Protein AF-A0A929RWD1-F1 (afdb_monomer_lite)

Radius of gyration: 16.47 Å; chains: 1; bounding box: 48×40×37 Å

Structure (mmCIF, N/CA/C/O backbone):
data_AF-A0A929RWD1-F1
#
_entry.id   AF-A0A929RWD1-F1
#
loop_
_atom_site.group_PDB
_atom_site.id
_atom_site.type_symbol
_atom_site.label_atom_id
_atom_site.label_alt_id
_atom_site.label_comp_id
_atom_site.label_asym_id
_atom_site.label_entity_id
_atom_site.label_seq_id
_atom_site.pdbx_PDB_ins_code
_atom_site.Cartn_x
_atom_site.Cartn_y
_atom_site.Cartn_z
_atom_site.occupancy
_atom_site.B_iso_or_equiv
_atom_site.auth_seq_id
_atom_site.auth_comp_id
_atom_site.auth_asym_id
_atom_site.auth_atom_id
_atom_site.pdbx_PDB_model_num
ATOM 1 N N . MET A 1 1 ? 11.495 -7.395 -20.527 1.00 74.25 1 MET A N 1
ATOM 2 C CA . MET A 1 1 ? 12.184 -6.683 -19.422 1.00 74.25 1 MET A CA 1
ATOM 3 C C . MET A 1 1 ? 12.014 -5.163 -19.461 1.00 74.25 1 MET A C 1
ATOM 5 O O . MET A 1 1 ? 11.499 -4.634 -18.486 1.00 74.25 1 MET A O 1
ATOM 9 N N . LYS A 1 2 ? 12.329 -4.455 -20.563 1.00 82.62 2 LYS A N 1
ATOM 10 C CA . LYS A 1 2 ? 12.187 -2.978 -20.641 1.00 82.62 2 LYS A CA 1
ATOM 11 C C . LYS A 1 2 ? 10.780 -2.449 -20.297 1.00 82.62 2 LYS A C 1
ATOM 13 O O . LYS A 1 2 ? 10.660 -1.474 -19.567 1.00 82.62 2 LYS A O 1
ATOM 18 N N . ALA A 1 3 ? 9.719 -3.120 -20.757 1.00 87.56 3 ALA A N 1
ATOM 19 C CA . ALA A 1 3 ? 8.336 -2.735 -20.446 1.00 87.56 3 ALA A CA 1
ATOM 20 C C . ALA A 1 3 ? 7.985 -2.874 -18.949 1.00 87.56 3 ALA A C 1
ATOM 22 O O . ALA A 1 3 ? 7.354 -1.987 -18.382 1.00 87.56 3 ALA A O 1
ATOM 23 N N . LEU A 1 4 ? 8.442 -3.951 -18.297 1.00 88.56 4 LEU A N 1
ATOM 24 C CA . LEU A 1 4 ? 8.255 -4.162 -16.857 1.00 88.56 4 LEU A CA 1
ATOM 25 C C . LEU A 1 4 ? 9.001 -3.101 -16.043 1.00 88.56 4 LEU A C 1
ATOM 27 O O . LEU A 1 4 ? 8.430 -2.514 -15.133 1.00 88.56 4 LEU A O 1
ATOM 31 N N . GLN A 1 5 ? 10.256 -2.823 -16.403 1.00 91.00 5 GLN A N 1
ATOM 32 C CA . GLN A 1 5 ? 11.055 -1.784 -15.755 1.00 91.00 5 GLN A CA 1
ATOM 33 C C . GLN A 1 5 ? 10.390 -0.411 -15.885 1.00 91.00 5 GLN A C 1
ATOM 35 O O . GLN A 1 5 ? 10.276 0.303 -14.895 1.00 91.00 5 GLN A O 1
ATOM 40 N N . LYS A 1 6 ? 9.896 -0.065 -17.083 1.00 93.56 6 LYS A N 1
ATOM 41 C CA . LYS A 1 6 ? 9.144 1.175 -17.299 1.00 93.56 6 LYS A CA 1
ATOM 42 C C . LYS A 1 6 ? 7.909 1.242 -16.398 1.00 93.56 6 LYS A C 1
ATOM 44 O O . LYS A 1 6 ? 7.718 2.252 -15.736 1.00 93.56 6 LYS A O 1
ATOM 49 N N . ARG A 1 7 ? 7.117 0.167 -16.328 1.00 94.50 7 ARG A N 1
ATOM 50 C CA . ARG A 1 7 ? 5.926 0.112 -15.469 1.00 94.50 7 ARG A CA 1
ATOM 51 C C . ARG A 1 7 ? 6.272 0.330 -13.995 1.00 94.50 7 ARG A C 1
ATOM 53 O O . ARG A 1 7 ? 5.641 1.151 -13.351 1.00 94.50 7 ARG A O 1
ATOM 60 N N . ILE A 1 8 ? 7.315 -0.329 -13.491 1.00 95.19 8 ILE A N 1
ATOM 61 C CA . ILE A 1 8 ? 7.766 -0.157 -12.100 1.00 9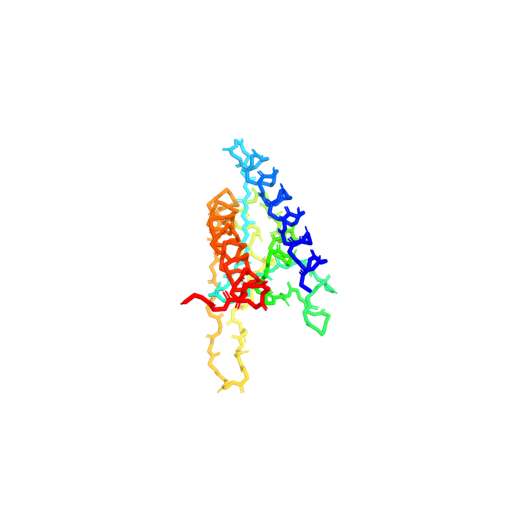5.19 8 ILE A CA 1
ATOM 62 C C . ILE A 1 8 ? 8.263 1.272 -11.847 1.00 95.19 8 ILE A C 1
ATOM 64 O O . ILE A 1 8 ? 8.017 1.817 -10.777 1.00 95.19 8 ILE A O 1
ATOM 68 N N . SER A 1 9 ? 8.940 1.899 -12.812 1.00 96.00 9 SER A N 1
ATOM 69 C CA . SER A 1 9 ? 9.336 3.309 -12.712 1.00 96.00 9 SER A CA 1
ATOM 70 C C . SER A 1 9 ? 8.136 4.260 -12.685 1.00 96.00 9 SER A C 1
ATOM 72 O O . SER A 1 9 ? 8.163 5.257 -11.964 1.00 96.00 9 SER A O 1
ATOM 74 N N . ASP A 1 10 ? 7.097 3.964 -13.467 1.00 97.44 10 ASP A N 1
ATOM 75 C CA . ASP A 1 10 ? 5.856 4.739 -13.487 1.00 97.44 10 ASP A CA 1
ATOM 76 C C . ASP A 1 10 ? 5.110 4.582 -12.141 1.00 97.44 10 ASP A C 1
ATOM 78 O O . ASP A 1 10 ? 4.736 5.584 -11.528 1.00 97.44 10 ASP A O 1
ATOM 82 N N . ASP A 1 11 ? 5.014 3.356 -11.609 1.00 97.31 11 ASP A N 1
ATOM 83 C CA . ASP A 1 11 ? 4.448 3.074 -10.280 1.00 97.31 11 ASP A CA 1
ATOM 84 C C . ASP A 1 11 ? 5.257 3.751 -9.156 1.00 97.31 11 ASP A C 1
ATOM 86 O O . ASP A 1 11 ? 4.685 4.354 -8.251 1.00 97.31 11 ASP A O 1
ATOM 90 N N . LEU A 1 12 ? 6.594 3.725 -9.225 1.00 98.25 12 LEU A N 1
ATOM 91 C CA . LEU A 1 12 ? 7.465 4.409 -8.262 1.00 98.25 12 LEU A CA 1
ATOM 92 C C . LEU A 1 12 ? 7.168 5.910 -8.206 1.00 98.25 12 LEU A C 1
ATOM 94 O O . LEU A 1 12 ? 7.080 6.480 -7.121 1.00 98.25 12 LEU A O 1
ATOM 98 N N . ARG A 1 13 ? 6.994 6.546 -9.368 1.00 98.38 13 ARG A N 1
ATOM 99 C CA . ARG A 1 13 ? 6.648 7.969 -9.444 1.00 98.38 13 ARG A CA 1
ATOM 100 C C . ARG A 1 13 ? 5.291 8.242 -8.810 1.00 98.38 13 ARG A C 1
ATOM 102 O O . ARG A 1 13 ? 5.133 9.232 -8.103 1.00 98.38 13 ARG A O 1
ATOM 109 N N . HIS A 1 14 ? 4.325 7.357 -9.030 1.00 98.25 14 HIS A N 1
ATOM 110 C CA . HIS A 1 14 ? 3.014 7.480 -8.409 1.00 98.25 14 HIS A CA 1
ATOM 111 C C . HIS A 1 14 ? 3.103 7.353 -6.880 1.00 98.25 14 HIS A C 1
ATOM 113 O O . HIS A 1 14 ? 2.582 8.211 -6.169 1.00 98.25 14 HIS A O 1
ATOM 119 N N . LEU A 1 15 ? 3.855 6.377 -6.362 1.00 98.50 15 LEU A N 1
ATOM 120 C CA . LEU A 1 15 ? 4.107 6.245 -4.923 1.00 98.50 15 LEU A CA 1
ATOM 121 C C . LEU A 1 15 ? 4.784 7.488 -4.329 1.00 98.50 15 LEU A C 1
ATOM 123 O O . LEU A 1 15 ? 4.436 7.893 -3.225 1.00 98.50 15 LEU A O 1
ATOM 127 N N . GLN A 1 16 ? 5.716 8.117 -5.049 1.00 98.62 16 GLN A N 1
ATOM 128 C CA . GLN A 1 16 ? 6.350 9.369 -4.615 1.00 98.62 16 GLN A CA 1
ATOM 129 C C . GLN A 1 16 ? 5.349 10.530 -4.554 1.00 98.62 16 GLN A C 1
ATOM 131 O O . GLN A 1 16 ? 5.366 11.304 -3.599 1.00 98.62 16 GLN A O 1
ATOM 136 N N . ASN A 1 17 ? 4.439 10.629 -5.526 1.00 98.31 17 ASN A N 1
ATOM 137 C CA . ASN A 1 17 ? 3.376 11.635 -5.502 1.00 98.31 17 ASN A CA 1
ATOM 138 C C . ASN A 1 17 ? 2.423 11.419 -4.317 1.00 98.31 17 ASN A C 1
ATOM 140 O O . ASN A 1 17 ? 2.032 12.380 -3.655 1.00 98.31 17 ASN A O 1
ATOM 144 N N . LEU A 1 18 ? 2.069 10.165 -4.020 1.00 98.25 18 LEU A N 1
ATOM 145 C CA . LEU A 1 18 ? 1.250 9.813 -2.857 1.00 98.25 18 LEU A CA 1
ATOM 146 C C . LEU A 1 18 ? 1.985 10.115 -1.545 1.00 98.25 18 LEU A C 1
ATOM 148 O O . LEU A 1 18 ? 1.406 10.717 -0.644 1.00 98.25 18 LEU A O 1
ATOM 152 N N . GLN A 1 19 ? 3.273 9.780 -1.454 1.00 98.38 19 GLN A N 1
ATOM 153 C CA . GLN A 1 19 ? 4.117 10.144 -0.318 1.00 98.38 19 GLN A CA 1
ATOM 154 C C . GLN A 1 19 ? 4.084 11.659 -0.070 1.00 98.38 19 GLN A C 1
ATOM 156 O O . GLN A 1 19 ? 3.811 12.079 1.051 1.00 98.38 19 GLN A O 1
ATOM 161 N N . GLU A 1 20 ? 4.306 12.481 -1.100 1.00 98.25 20 GLU A N 1
ATOM 162 C CA . GLU A 1 20 ? 4.290 13.941 -0.948 1.00 98.25 20 GLU A CA 1
ATOM 163 C C . GLU A 1 20 ? 2.893 14.463 -0.579 1.00 98.25 20 GLU A C 1
ATOM 165 O O . GLU A 1 20 ? 2.760 15.309 0.303 1.00 98.25 20 GLU A O 1
ATOM 170 N N . THR A 1 21 ? 1.838 13.897 -1.173 1.00 97.81 21 THR A N 1
ATOM 171 C CA . THR A 1 21 ? 0.439 14.246 -0.865 1.00 97.81 21 THR A CA 1
ATOM 172 C C . THR A 1 21 ? 0.121 14.061 0.621 1.00 97.81 21 THR A C 1
ATOM 174 O O . THR A 1 21 ? -0.544 14.902 1.226 1.00 97.81 21 THR A O 1
ATOM 177 N N . TYR A 1 22 ? 0.612 12.976 1.225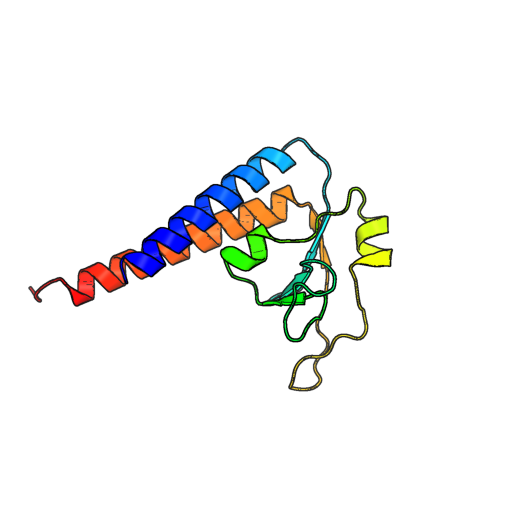 1.00 97.88 22 TYR A N 1
ATOM 178 C CA . TYR A 1 22 ? 0.369 12.656 2.633 1.00 97.88 22 TYR A CA 1
ATOM 179 C C . TYR A 1 22 ? 1.425 13.201 3.595 1.00 97.88 22 TYR A C 1
ATOM 181 O O . TYR A 1 22 ? 1.287 13.031 4.802 1.00 97.88 22 TYR A O 1
ATOM 189 N N . ARG A 1 23 ? 2.441 13.922 3.108 1.00 96.88 23 ARG A N 1
ATOM 190 C CA . ARG A 1 23 ? 3.481 14.525 3.956 1.00 96.88 23 ARG A CA 1
ATOM 191 C C . ARG A 1 23 ? 2.917 15.473 5.010 1.00 96.88 23 ARG A C 1
ATOM 193 O O . ARG A 1 23 ? 3.379 15.470 6.145 1.00 96.88 23 ARG A O 1
ATOM 200 N N . ASN A 1 24 ? 1.912 16.257 4.625 1.00 94.62 24 ASN A N 1
ATOM 201 C CA . ASN A 1 24 ? 1.251 17.243 5.484 1.00 94.62 24 ASN A CA 1
ATOM 202 C C . ASN A 1 24 ? -0.258 16.975 5.630 1.00 94.62 24 ASN A C 1
ATOM 204 O O . ASN A 1 24 ? -1.004 17.856 6.052 1.00 94.62 24 ASN A O 1
ATOM 208 N N . LYS A 1 25 ? -0.723 15.778 5.253 1.00 95.00 25 LYS A N 1
ATOM 209 C CA . LYS A 1 25 ? -2.137 15.387 5.299 1.00 95.00 25 LYS A CA 1
ATOM 210 C C . LYS A 1 25 ? -2.291 14.127 6.143 1.00 95.00 25 LYS A C 1
ATOM 212 O O . LYS A 1 25 ? -1.562 13.157 5.955 1.00 95.00 25 LYS A O 1
ATOM 217 N N . ALA A 1 26 ? -3.266 14.127 7.049 1.00 95.19 26 ALA A N 1
ATOM 218 C CA . ALA A 1 26 ? -3.623 12.924 7.788 1.00 95.19 26 ALA A CA 1
ATOM 219 C C . ALA A 1 26 ? -4.166 11.850 6.832 1.00 95.19 26 ALA A C 1
ATOM 221 O O . ALA A 1 26 ? -4.920 12.136 5.901 1.00 95.19 26 ALA A O 1
ATOM 222 N N . GLY A 1 27 ? -3.759 10.609 7.061 1.00 98.06 27 GLY A N 1
ATOM 223 C CA . GLY A 1 27 ? -4.190 9.473 6.269 1.00 98.06 27 GLY A CA 1
ATOM 224 C C . GLY A 1 27 ? -3.744 8.185 6.930 1.00 98.06 27 GLY A C 1
ATOM 225 O O . GLY A 1 27 ? -2.650 8.121 7.496 1.00 98.06 27 GLY A O 1
ATOM 226 N N . TRP A 1 28 ? -4.587 7.168 6.850 1.00 98.50 28 TRP A N 1
ATOM 227 C CA . TRP A 1 28 ? -4.366 5.880 7.490 1.00 98.50 28 TRP A CA 1
ATOM 228 C C . TRP A 1 28 ? -4.636 4.767 6.495 1.00 98.50 28 TRP A C 1
ATOM 230 O O . TRP A 1 28 ? -5.603 4.834 5.746 1.00 98.50 28 TRP A O 1
ATOM 240 N N . ILE A 1 29 ? -3.760 3.769 6.469 1.00 98.25 29 ILE A N 1
ATOM 241 C CA . ILE A 1 29 ? -3.819 2.621 5.565 1.00 98.25 29 ILE A CA 1
ATOM 242 C C . ILE A 1 29 ? -3.847 1.358 6.412 1.00 98.25 29 ILE A C 1
ATOM 244 O O . ILE A 1 29 ? -3.053 1.215 7.346 1.00 98.25 29 ILE A O 1
ATOM 248 N N . VAL A 1 30 ? -4.726 0.427 6.053 1.00 97.06 30 VAL A N 1
ATOM 249 C CA . VAL A 1 30 ? -4.753 -0.910 6.642 1.00 97.06 30 VAL A CA 1
ATOM 250 C C . VAL A 1 30 ? -3.881 -1.844 5.813 1.00 97.06 30 VAL A C 1
ATOM 252 O O . VAL A 1 30 ? -4.080 -2.023 4.610 1.00 97.06 30 VAL A O 1
ATOM 255 N N . GLU A 1 31 ? -2.891 -2.445 6.462 1.00 96.25 31 GLU A N 1
ATOM 256 C CA . GLU A 1 31 ? -1.967 -3.384 5.838 1.00 96.25 31 GLU A CA 1
ATOM 257 C C . GLU A 1 31 ? -1.638 -4.556 6.766 1.00 96.25 31 GLU A C 1
ATOM 259 O O . GLU A 1 31 ? -1.671 -4.430 7.985 1.00 96.25 31 GLU A O 1
ATOM 264 N N . SER A 1 32 ? -1.245 -5.690 6.195 1.00 93.38 32 SER A N 1
ATOM 265 C CA . SER A 1 32 ? -0.550 -6.763 6.917 1.00 93.38 32 SER A CA 1
ATOM 266 C C . SER A 1 32 ? 0.926 -6.788 6.518 1.00 93.38 32 SER A C 1
ATOM 268 O O . SER A 1 32 ? 1.426 -5.836 5.915 1.00 93.38 32 SER A O 1
ATOM 270 N N . ALA A 1 33 ? 1.664 -7.859 6.817 1.00 91.81 33 ALA A N 1
ATOM 271 C CA . ALA A 1 33 ? 3.029 -8.016 6.310 1.00 91.81 33 ALA A CA 1
ATOM 272 C C . ALA A 1 33 ? 3.073 -7.946 4.767 1.00 91.81 33 ALA A C 1
ATOM 274 O O . ALA A 1 33 ? 3.813 -7.134 4.201 1.00 91.81 33 ALA A O 1
ATOM 275 N N . ASN A 1 34 ? 2.201 -8.717 4.106 1.00 91.69 34 ASN A N 1
ATOM 276 C CA . ASN A 1 34 ? 2.241 -8.961 2.660 1.00 91.69 34 ASN A CA 1
ATOM 277 C C . ASN A 1 34 ? 1.039 -8.409 1.885 1.00 91.69 34 ASN A C 1
ATOM 279 O O . ASN A 1 34 ? 1.067 -8.429 0.657 1.00 91.69 34 ASN A O 1
ATOM 283 N N . HIS A 1 35 ? 0.012 -7.896 2.566 1.00 93.00 35 HIS A N 1
ATOM 284 C CA . HIS A 1 35 ? -1.213 -7.408 1.929 1.00 93.00 35 HIS A CA 1
ATOM 285 C C . HIS A 1 35 ? -1.500 -5.955 2.289 1.00 93.00 35 HIS A C 1
ATOM 287 O O . HIS A 1 35 ? -1.066 -5.467 3.334 1.00 93.00 35 HIS A O 1
ATOM 293 N N . VAL A 1 36 ? -2.237 -5.276 1.423 1.00 95.75 36 VAL A N 1
ATOM 294 C CA . VAL A 1 36 ? -2.736 -3.918 1.635 1.00 95.75 36 VAL A CA 1
ATOM 295 C C . VAL A 1 36 ? -4.212 -3.873 1.263 1.00 95.75 36 VAL A C 1
ATOM 297 O O . VAL A 1 36 ? -4.625 -4.533 0.306 1.00 95.75 36 VAL A O 1
ATOM 300 N N . ASN A 1 37 ? -5.002 -3.144 2.047 1.00 95.06 37 ASN A N 1
ATOM 301 C CA . ASN A 1 37 ? -6.395 -2.894 1.715 1.00 95.06 37 ASN A CA 1
ATOM 302 C C . ASN A 1 37 ? -6.462 -1.900 0.543 1.00 95.06 37 ASN A C 1
ATOM 304 O O . ASN A 1 37 ? -5.834 -0.843 0.593 1.00 95.06 37 ASN A O 1
ATOM 308 N N . VAL A 1 38 ? -7.190 -2.251 -0.511 1.00 93.94 38 VAL A N 1
ATOM 309 C CA . VAL A 1 38 ? -7.335 -1.484 -1.762 1.00 93.94 38 VAL A CA 1
ATOM 310 C C . VAL A 1 38 ? -8.794 -1.090 -2.037 1.00 93.94 38 VAL A C 1
ATOM 312 O O . VAL A 1 38 ? -9.133 -0.642 -3.133 1.00 93.94 38 VAL A O 1
ATOM 315 N N . GLY A 1 39 ? -9.665 -1.248 -1.038 1.00 89.06 39 GLY A N 1
ATOM 316 C CA . GLY A 1 39 ? -11.103 -1.039 -1.160 1.00 89.06 39 GLY A CA 1
ATOM 317 C C . GLY A 1 39 ? -11.830 -2.252 -1.740 1.00 89.06 39 GLY A C 1
ATOM 318 O O . GLY A 1 39 ? -11.236 -3.101 -2.407 1.00 89.06 39 GLY A O 1
ATOM 319 N N . ASP A 1 40 ? -13.126 -2.333 -1.447 1.00 83.00 40 ASP A N 1
ATOM 320 C CA . ASP A 1 40 ? -13.977 -3.458 -1.833 1.00 83.00 40 ASP A CA 1
ATOM 321 C C . ASP A 1 40 ? -14.010 -3.667 -3.358 1.00 83.00 40 ASP A C 1
ATOM 323 O O . ASP A 1 40 ? -14.027 -2.708 -4.132 1.00 83.00 40 ASP A O 1
ATOM 327 N N . GLY A 1 41 ? -13.959 -4.927 -3.795 1.00 79.94 41 GLY A N 1
ATOM 328 C CA . GLY A 1 41 ? -13.921 -5.311 -5.209 1.00 79.94 41 GLY A CA 1
ATOM 329 C C . GLY A 1 41 ? -12.586 -5.097 -5.942 1.00 79.94 41 GLY A C 1
ATOM 330 O O . GLY A 1 41 ? -12.427 -5.615 -7.048 1.00 79.94 41 GLY A O 1
ATOM 331 N N . ASN A 1 42 ? -11.611 -4.396 -5.353 1.00 83.62 42 ASN A N 1
ATOM 332 C CA . ASN A 1 42 ? -10.324 -4.093 -6.004 1.00 83.62 42 ASN A CA 1
ATOM 333 C C . ASN A 1 42 ? -9.198 -5.080 -5.650 1.00 83.62 42 ASN A C 1
ATOM 335 O O . ASN A 1 42 ? -8.106 -5.026 -6.226 1.00 83.62 42 ASN A O 1
ATOM 339 N N . GLY A 1 43 ? -9.432 -5.952 -4.674 1.00 83.50 43 GLY A N 1
ATOM 340 C CA . GLY A 1 43 ? -8.496 -6.966 -4.209 1.00 83.50 43 GLY A CA 1
ATOM 341 C C . GLY A 1 43 ? -8.597 -8.294 -4.958 1.00 83.50 43 GLY A C 1
ATOM 342 O O . GLY A 1 43 ? -9.331 -8.466 -5.934 1.00 83.50 43 GLY A O 1
ATOM 343 N N . LEU A 1 44 ? -7.827 -9.276 -4.490 1.00 79.50 44 LEU A N 1
ATOM 344 C CA . LEU A 1 44 ? -7.820 -10.618 -5.065 1.00 79.50 44 LEU A CA 1
ATOM 345 C C . LEU A 1 44 ? -9.190 -11.273 -4.875 1.00 79.50 44 LEU A C 1
ATOM 347 O O . LEU A 1 44 ? -9.739 -11.240 -3.778 1.00 79.50 44 LEU A O 1
ATOM 351 N N . ASN A 1 45 ? -9.730 -11.871 -5.939 1.00 79.75 45 ASN A N 1
ATOM 352 C CA . ASN A 1 45 ? -11.050 -12.516 -5.954 1.00 79.75 45 ASN A CA 1
ATOM 353 C C . ASN A 1 45 ? -12.202 -11.606 -5.482 1.00 79.75 45 ASN A C 1
ATOM 355 O O . ASN A 1 45 ? -13.147 -12.084 -4.862 1.00 79.75 45 ASN A O 1
ATOM 359 N N . GLY A 1 46 ? -12.120 -10.299 -5.760 1.00 74.19 46 GLY A N 1
ATOM 360 C CA . GLY A 1 46 ? -13.155 -9.331 -5.380 1.00 74.19 46 GLY A CA 1
ATOM 361 C C . GLY A 1 46 ? -13.144 -8.950 -3.899 1.00 74.19 46 GLY A C 1
ATOM 362 O O . GLY A 1 46 ? -14.074 -8.302 -3.439 1.00 74.19 46 GLY A O 1
ATOM 363 N N . THR A 1 47 ? -12.110 -9.337 -3.148 1.00 82.75 47 THR A N 1
ATOM 364 C CA . THR A 1 47 ? -11.937 -8.913 -1.750 1.00 82.75 47 THR A CA 1
ATOM 365 C C . THR A 1 47 ? -11.478 -7.457 -1.660 1.00 82.75 47 THR A C 1
ATOM 367 O O . THR A 1 47 ? -11.105 -6.846 -2.658 1.00 82.75 47 THR A O 1
ATOM 370 N N . ALA A 1 48 ? -11.414 -6.911 -0.446 1.00 87.81 48 ALA A N 1
ATOM 371 C CA . ALA A 1 48 ? -10.818 -5.599 -0.206 1.00 87.81 48 ALA A CA 1
ATOM 372 C C . ALA A 1 48 ? -9.275 -5.611 -0.149 1.00 87.81 48 ALA A C 1
ATOM 374 O O . ALA A 1 48 ? -8.668 -4.573 0.103 1.00 87.81 48 ALA A O 1
ATOM 375 N N . PHE A 1 49 ? -8.612 -6.759 -0.357 1.00 89.69 49 PHE A N 1
ATOM 376 C CA . PHE A 1 49 ? -7.176 -6.914 -0.108 1.00 89.69 49 PHE A CA 1
ATOM 377 C C . PHE A 1 49 ? -6.399 -7.417 -1.316 1.00 89.69 49 PHE A C 1
ATOM 379 O O . PHE A 1 49 ? -6.775 -8.374 -1.992 1.00 89.69 49 PHE A O 1
ATOM 386 N N . ALA A 1 50 ? -5.238 -6.811 -1.537 1.00 92.06 50 ALA A N 1
ATOM 387 C CA . ALA A 1 50 ? -4.301 -7.229 -2.565 1.00 92.06 50 ALA A CA 1
ATOM 388 C C . ALA A 1 50 ? -2.930 -7.548 -1.965 1.00 92.06 50 ALA A C 1
ATOM 390 O O . ALA A 1 50 ? -2.515 -6.961 -0.964 1.00 92.06 50 ALA A O 1
ATOM 391 N N . VAL A 1 51 ? -2.196 -8.459 -2.609 1.00 92.06 51 VAL A N 1
ATOM 392 C CA . VAL A 1 51 ? -0.772 -8.673 -2.311 1.00 92.06 51 VAL A CA 1
ATOM 393 C C . VAL A 1 51 ? -0.007 -7.401 -2.656 1.00 92.06 51 VAL A C 1
ATOM 395 O O . VAL A 1 51 ? -0.241 -6.788 -3.701 1.00 92.06 51 VAL A O 1
ATOM 398 N N . LYS A 1 52 ? 0.917 -6.996 -1.786 1.00 94.81 52 LYS A N 1
ATOM 399 C CA . LYS A 1 52 ? 1.733 -5.803 -2.000 1.00 94.81 52 LYS A CA 1
ATOM 400 C C . LYS A 1 52 ? 2.627 -5.953 -3.220 1.00 94.81 52 LYS A C 1
ATOM 402 O O . LYS A 1 52 ? 3.418 -6.883 -3.349 1.00 94.81 52 LYS A O 1
ATOM 407 N N . SER A 1 53 ? 2.524 -4.962 -4.080 1.00 94.94 53 SER A N 1
ATOM 408 C CA . SER A 1 53 ? 3.349 -4.718 -5.250 1.00 94.94 53 SER A CA 1
ATOM 409 C C . SER A 1 53 ? 3.394 -3.203 -5.459 1.00 94.94 53 SER A C 1
ATOM 411 O O . SER A 1 53 ? 2.520 -2.514 -4.927 1.00 94.94 53 SER A O 1
ATOM 413 N N . PRO A 1 54 ? 4.344 -2.660 -6.239 1.00 95.38 54 PRO A N 1
ATOM 414 C CA . PRO A 1 54 ? 4.357 -1.228 -6.536 1.00 95.38 54 PRO A CA 1
ATOM 415 C C . PRO A 1 54 ? 2.987 -0.719 -7.009 1.00 95.38 54 PRO A C 1
ATOM 417 O O . PRO A 1 54 ? 2.463 0.237 -6.451 1.00 95.38 54 PRO A O 1
ATOM 420 N N . MET A 1 55 ? 2.353 -1.451 -7.930 1.00 94.38 55 MET A N 1
ATOM 421 C CA . MET A 1 55 ? 1.021 -1.152 -8.454 1.00 94.38 55 MET A CA 1
ATOM 422 C C . MET A 1 55 ? -0.078 -1.174 -7.382 1.00 94.38 55 MET A C 1
ATOM 424 O O . MET A 1 55 ? -0.854 -0.232 -7.281 1.00 94.38 55 MET A O 1
ATOM 428 N N . THR A 1 56 ? -0.190 -2.246 -6.595 1.00 94.94 56 THR A N 1
ATOM 429 C CA . THR A 1 56 ? -1.283 -2.369 -5.608 1.00 94.94 56 THR A CA 1
ATOM 430 C C . THR A 1 56 ? -1.106 -1.408 -4.440 1.00 94.94 56 THR A C 1
ATOM 432 O O . THR A 1 56 ? -2.093 -0.904 -3.918 1.00 94.94 56 THR A O 1
ATOM 435 N N . CYS A 1 57 ? 0.136 -1.082 -4.076 1.00 97.06 57 CYS A N 1
ATOM 436 C CA . CYS A 1 57 ? 0.424 -0.064 -3.073 1.00 97.06 57 CYS A CA 1
ATOM 437 C C . CYS A 1 57 ? -0.005 1.340 -3.528 1.00 97.06 57 CYS A C 1
ATOM 439 O O . CYS A 1 57 ? -0.397 2.129 -2.675 1.00 97.06 57 CYS A O 1
ATOM 441 N N . CYS A 1 58 ? 0.008 1.654 -4.832 1.00 96.44 58 CYS A N 1
ATOM 442 C CA . CYS A 1 58 ? -0.553 2.913 -5.348 1.00 96.44 58 CYS A CA 1
ATOM 443 C C . CYS A 1 58 ? -2.069 3.027 -5.141 1.00 96.44 58 CYS A C 1
ATOM 445 O O . CYS A 1 58 ? -2.595 4.132 -5.087 1.00 96.44 58 CYS A O 1
ATOM 447 N N . ASN A 1 59 ? -2.762 1.892 -5.034 1.00 94.81 59 ASN A N 1
ATOM 448 C CA . ASN A 1 59 ? -4.217 1.820 -4.902 1.00 94.81 59 ASN A CA 1
ATOM 449 C C . ASN A 1 59 ? -4.656 1.567 -3.454 1.00 94.81 59 ASN A C 1
ATOM 451 O O . ASN A 1 59 ? -5.786 1.144 -3.224 1.00 94.81 59 ASN A O 1
ATOM 455 N N . ALA A 1 60 ? -3.762 1.760 -2.481 1.00 96.88 60 ALA A N 1
ATOM 456 C CA . ALA A 1 60 ? -4.095 1.567 -1.080 1.00 96.88 60 ALA A CA 1
ATOM 457 C C . ALA A 1 60 ? -5.263 2.481 -0.679 1.00 96.88 60 ALA A C 1
ATOM 459 O O . ALA A 1 60 ? -5.236 3.686 -0.937 1.00 96.88 60 ALA A O 1
ATOM 460 N N . MET A 1 61 ? -6.274 1.911 -0.027 1.00 96.81 61 MET A N 1
ATOM 461 C CA . MET A 1 61 ? -7.374 2.680 0.537 1.00 96.81 61 MET A CA 1
ATOM 462 C C . MET A 1 61 ? -6.837 3.538 1.683 1.00 96.81 61 MET A C 1
ATOM 464 O O . MET A 1 61 ? -6.153 3.032 2.578 1.00 96.81 61 MET A O 1
ATOM 468 N N . VAL A 1 62 ? -7.136 4.838 1.644 1.00 97.56 62 VAL A N 1
ATOM 469 C CA . VAL A 1 62 ? -6.686 5.793 2.658 1.00 97.56 62 VAL A CA 1
ATOM 470 C C . VAL A 1 62 ? -7.886 6.386 3.378 1.00 97.56 62 VAL A C 1
ATOM 472 O O . VAL A 1 62 ? -8.690 7.090 2.773 1.00 97.56 62 VAL A O 1
ATOM 475 N N . TRP A 1 63 ? -7.969 6.143 4.681 1.00 97.81 63 TRP A N 1
ATOM 476 C CA . TRP A 1 63 ? -8.989 6.720 5.552 1.00 97.81 63 TRP A CA 1
ATOM 477 C C . TRP A 1 63 ? -8.509 8.020 6.189 1.00 97.81 63 TRP A C 1
ATOM 479 O O . TRP A 1 63 ? -7.315 8.200 6.449 1.00 97.81 63 TRP A O 1
ATOM 489 N N . GLU A 1 64 ? -9.449 8.917 6.481 1.00 96.50 64 GLU A N 1
ATOM 490 C CA . GLU A 1 64 ? -9.158 10.227 7.077 1.00 96.50 64 GLU A CA 1
ATOM 491 C C . GLU A 1 64 ? -8.779 10.122 8.561 1.00 96.50 64 GLU A C 1
ATOM 493 O O . GLU A 1 64 ? -8.031 10.955 9.076 1.00 96.50 64 GLU A O 1
ATOM 498 N N . SER A 1 65 ? -9.235 9.067 9.247 1.00 97.12 65 SER A N 1
ATOM 499 C CA . SER A 1 65 ? -8.927 8.817 10.657 1.00 97.12 65 SER A CA 1
ATOM 500 C C . SER A 1 65 ? -8.557 7.359 10.937 1.00 97.12 65 SER A C 1
ATOM 502 O O . SER A 1 65 ? -9.046 6.438 10.284 1.00 97.12 65 SER A O 1
ATOM 504 N N . GLU A 1 66 ? -7.717 7.151 11.954 1.00 97.06 66 GLU A N 1
ATOM 505 C CA . GLU A 1 66 ? -7.292 5.819 12.403 1.00 97.06 66 GLU A CA 1
ATOM 506 C C . GLU A 1 66 ? -8.489 4.976 12.853 1.00 97.06 66 GLU A C 1
ATOM 508 O O . GLU A 1 66 ? -8.614 3.817 12.477 1.00 97.06 66 GLU A O 1
ATOM 513 N N . LYS A 1 67 ? -9.434 5.594 13.570 1.00 97.06 67 LYS A N 1
ATOM 514 C CA . LYS A 1 67 ? -10.667 4.948 14.035 1.00 97.06 67 LYS A CA 1
ATOM 515 C C . LYS A 1 67 ? -11.540 4.446 12.883 1.00 97.06 67 LYS A C 1
ATOM 517 O O . LYS A 1 67 ? -12.198 3.415 12.998 1.00 97.06 67 LYS A O 1
ATOM 522 N N . GLU A 1 68 ? -11.596 5.192 11.784 1.00 96.50 68 GLU A N 1
ATOM 523 C CA . GLU A 1 68 ? -12.355 4.772 10.609 1.00 96.50 68 GLU A CA 1
ATOM 524 C C . GLU A 1 68 ? -11.663 3.622 9.876 1.00 96.50 68 GLU A C 1
ATOM 526 O O . GLU A 1 68 ? -12.328 2.649 9.519 1.00 96.50 68 GLU A O 1
ATOM 531 N N . ALA A 1 69 ? -10.335 3.697 9.740 1.00 96.50 69 ALA A N 1
ATOM 532 C CA . ALA A 1 69 ? -9.527 2.605 9.210 1.00 96.50 69 ALA A CA 1
ATOM 533 C C . ALA A 1 69 ? -9.716 1.322 10.029 1.00 96.50 69 ALA A C 1
ATOM 535 O O . ALA A 1 69 ? -9.899 0.253 9.455 1.00 96.50 69 ALA A O 1
ATOM 536 N N . GLU A 1 70 ? -9.736 1.430 11.359 1.00 95.50 70 GLU A N 1
ATOM 537 C CA . GLU A 1 70 ? -10.003 0.305 12.256 1.00 95.50 70 GLU A CA 1
ATOM 538 C C . GLU A 1 70 ? -11.390 -0.292 12.015 1.00 95.50 70 GLU A C 1
ATOM 540 O O . GLU A 1 70 ? -11.527 -1.489 11.786 1.00 95.50 70 GLU A O 1
ATOM 545 N N . LYS A 1 71 ? -12.426 0.553 12.012 1.00 93.81 71 LYS A N 1
ATOM 546 C CA . LYS A 1 71 ? -13.818 0.106 11.910 1.00 93.81 71 LYS A CA 1
ATOM 547 C C . LYS A 1 71 ? -14.162 -0.512 10.552 1.00 93.81 71 LYS A C 1
ATOM 549 O O . LYS A 1 71 ? -15.004 -1.403 10.502 1.00 93.81 71 LYS A O 1
ATOM 554 N N . GLN A 1 72 ? -13.613 0.024 9.463 1.00 90.94 72 GLN A N 1
ATOM 555 C CA . GLN A 1 72 ? -14.042 -0.319 8.100 1.00 90.94 72 GLN A CA 1
ATOM 556 C C . GLN A 1 72 ? -12.995 -1.099 7.305 1.00 90.94 72 GLN A C 1
ATOM 558 O O . GLN A 1 72 ? -13.344 -1.807 6.366 1.00 90.94 72 GLN A O 1
ATOM 563 N N . GLY A 1 73 ? -11.715 -0.932 7.630 1.00 90.19 73 GLY A N 1
ATOM 564 C CA . GLY A 1 73 ? -10.618 -1.496 6.853 1.00 90.19 73 GLY A CA 1
ATOM 565 C C . GLY A 1 73 ? -10.023 -2.769 7.446 1.00 90.19 73 GLY A C 1
ATOM 566 O O . GLY A 1 73 ? -9.422 -3.537 6.694 1.00 90.19 73 GLY A O 1
ATOM 567 N N . VAL A 1 74 ? -10.156 -2.992 8.759 1.00 90.94 74 VAL A N 1
ATOM 568 C CA . VAL A 1 74 ? -9.565 -4.141 9.461 1.00 90.94 74 VAL A CA 1
ATOM 569 C C . VAL A 1 74 ? -10.564 -5.296 9.553 1.00 90.94 74 VAL A C 1
ATOM 571 O O . VAL A 1 74 ? -11.648 -5.167 10.109 1.00 90.94 74 VAL A O 1
ATOM 574 N N . ASP A 1 75 ? -10.151 -6.456 9.055 1.00 86.75 75 ASP A N 1
ATOM 575 C CA . ASP A 1 75 ? -10.814 -7.755 9.214 1.00 86.75 75 ASP A CA 1
ATOM 576 C C . ASP A 1 75 ? -9.999 -8.714 10.114 1.00 86.75 75 ASP A C 1
ATOM 578 O O . ASP A 1 75 ? -9.057 -9.386 9.691 1.00 86.75 75 ASP A O 1
ATOM 582 N N . TYR A 1 76 ? -10.373 -8.796 11.389 1.00 84.75 76 TYR A N 1
ATOM 583 C CA . TYR A 1 76 ? -9.666 -9.608 12.388 1.00 84.75 76 TYR A CA 1
ATOM 584 C C . TYR A 1 76 ? -9.776 -11.128 12.179 1.00 84.75 76 TYR A C 1
ATOM 586 O O . TYR A 1 76 ? -9.135 -11.878 12.915 1.00 84.75 76 TYR A O 1
ATOM 594 N N . TYR A 1 77 ? -10.562 -11.593 11.205 1.00 85.12 77 TYR A N 1
ATOM 595 C CA . TYR A 1 77 ? -10.788 -13.016 10.943 1.00 85.12 77 TYR A CA 1
ATOM 596 C C . TYR A 1 77 ? -10.047 -13.527 9.705 1.00 85.12 77 TYR A C 1
ATOM 598 O O . TYR A 1 77 ? -10.212 -14.689 9.327 1.00 85.12 77 TYR A O 1
ATOM 606 N N . LEU A 1 78 ? -9.211 -12.693 9.076 1.00 81.31 78 LEU A N 1
ATOM 607 C CA . LEU A 1 78 ? -8.410 -13.122 7.937 1.00 81.31 78 LEU A CA 1
ATOM 608 C C . LEU A 1 78 ? -7.381 -14.177 8.340 1.00 81.31 78 LEU A C 1
ATOM 610 O O . LEU A 1 78 ? -6.556 -13.974 9.232 1.00 81.31 78 LEU A O 1
ATOM 614 N N . ILE A 1 79 ? -7.391 -15.274 7.592 1.00 85.88 79 ILE A N 1
ATOM 615 C CA . ILE A 1 79 ? -6.420 -16.360 7.670 1.00 85.88 79 ILE A CA 1
ATOM 616 C C . ILE A 1 79 ? -5.766 -16.564 6.305 1.00 85.88 79 ILE A C 1
ATOM 618 O O . ILE A 1 79 ? -6.358 -16.269 5.264 1.00 85.88 79 ILE A O 1
ATOM 6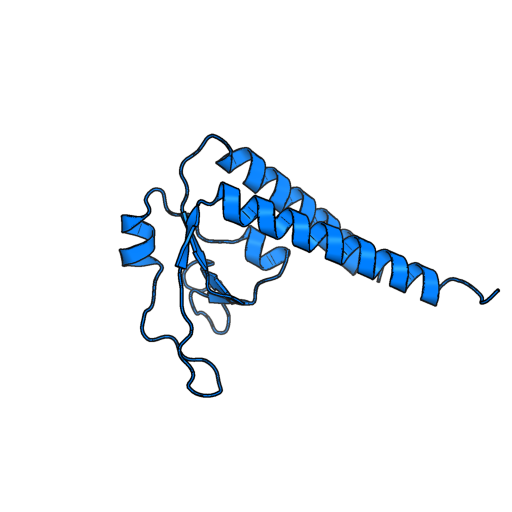22 N N . ASP A 1 80 ? -4.531 -17.050 6.297 1.00 82.88 80 ASP A N 1
ATOM 623 C CA . ASP A 1 80 ? -3.842 -17.417 5.068 1.00 82.88 80 ASP A CA 1
ATOM 624 C C . A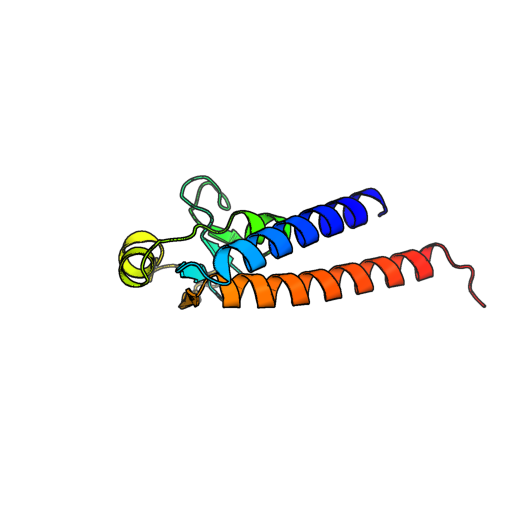SP A 1 80 ? -4.242 -18.825 4.581 1.00 82.88 80 ASP A C 1
ATOM 626 O O . ASP A 1 80 ? -5.027 -19.541 5.204 1.00 82.88 80 ASP A O 1
ATOM 630 N N . GLY A 1 81 ? -3.679 -19.254 3.447 1.00 83.19 81 GLY A N 1
ATOM 631 C CA . GLY A 1 81 ? -3.941 -20.585 2.885 1.00 83.19 81 GLY A CA 1
ATOM 632 C C . GLY A 1 81 ? -3.435 -21.760 3.735 1.00 83.19 81 GLY A C 1
ATOM 633 O O . GLY A 1 81 ? -3.668 -22.909 3.367 1.00 83.19 81 GLY A O 1
ATOM 634 N N . LYS A 1 82 ? -2.727 -21.495 4.840 1.00 89.50 82 LYS A N 1
ATOM 635 C CA . LYS A 1 82 ? -2.279 -22.483 5.829 1.00 89.50 82 LYS A CA 1
ATOM 636 C C . LYS A 1 82 ? -3.127 -22.453 7.105 1.00 89.50 82 LYS A C 1
ATOM 638 O O . LYS A 1 82 ? -2.894 -23.273 7.986 1.00 89.50 82 LYS A O 1
ATOM 643 N N . GLY A 1 83 ? -4.109 -21.554 7.190 1.00 88.06 83 GLY A N 1
ATOM 644 C CA . GLY A 1 83 ? -4.941 -21.356 8.374 1.00 88.06 83 GLY A CA 1
ATOM 645 C C . GLY A 1 83 ? -4.310 -20.449 9.433 1.00 88.06 83 GLY A C 1
ATOM 646 O O . GLY A 1 83 ? -4.857 -20.345 10.527 1.00 88.06 83 GLY A O 1
ATOM 647 N N . GLU A 1 84 ? -3.192 -19.786 9.131 1.00 89.25 84 GLU A N 1
ATOM 648 C CA . GLU A 1 84 ? -2.530 -18.881 10.071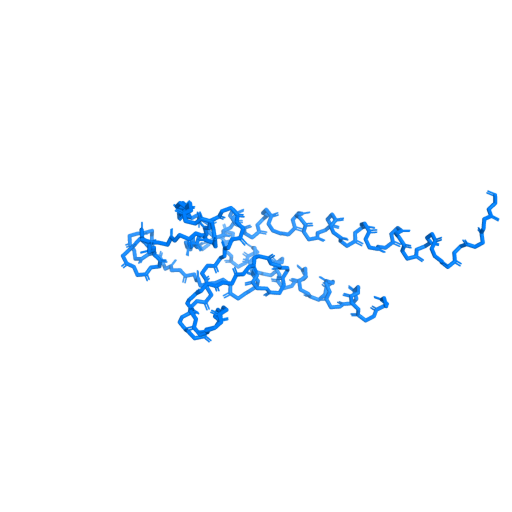 1.00 89.25 84 GLU A CA 1
ATOM 649 C C . GLU A 1 84 ? -3.177 -17.487 10.035 1.00 89.25 84 GLU A C 1
ATOM 651 O O . GLU A 1 84 ? -3.482 -16.987 8.945 1.00 89.25 84 GLU A O 1
ATOM 656 N N . PRO A 1 85 ? -3.358 -16.809 11.184 1.00 88.81 85 PRO A N 1
ATOM 657 C CA . PRO A 1 85 ? -3.932 -15.468 11.216 1.00 88.81 85 PRO A CA 1
ATOM 658 C C . PRO A 1 85 ? -3.099 -14.441 10.438 1.00 88.81 85 PRO A C 1
ATOM 660 O O . PRO A 1 85 ? -1.881 -14.329 10.604 1.00 88.81 85 PRO A O 1
ATOM 663 N N . ILE A 1 86 ? -3.770 -13.613 9.639 1.00 86.94 86 ILE A N 1
ATOM 664 C CA . ILE A 1 86 ? -3.162 -12.466 8.965 1.00 86.94 86 ILE A CA 1
ATOM 665 C C . ILE A 1 86 ? -3.332 -11.233 9.850 1.00 86.94 86 ILE A C 1
ATOM 667 O O . ILE A 1 86 ? -4.349 -10.543 9.817 1.00 86.94 86 ILE A O 1
ATOM 671 N N . TYR A 1 87 ? -2.290 -10.913 10.614 1.00 89.94 87 TYR A N 1
ATOM 672 C CA . TYR A 1 87 ? -2.289 -9.734 11.476 1.00 89.94 87 TYR A CA 1
ATOM 673 C C . TYR A 1 87 ? -2.233 -8.444 10.661 1.00 89.94 87 TYR A C 1
ATOM 675 O O . TYR A 1 87 ? -1.249 -8.151 9.968 1.00 89.94 87 TYR A O 1
ATOM 683 N N . MET A 1 88 ? -3.295 -7.656 10.777 1.00 91.12 88 MET A N 1
ATOM 684 C CA . MET A 1 88 ? -3.367 -6.319 10.215 1.00 91.12 88 MET A CA 1
ATOM 685 C C . MET A 1 88 ? -2.940 -5.260 11.212 1.00 91.12 88 MET A C 1
ATOM 687 O O . MET A 1 88 ? -3.046 -5.411 12.426 1.00 91.12 88 MET A O 1
ATOM 691 N N . LYS A 1 89 ? -2.462 -4.159 10.653 1.00 95.12 89 LYS A N 1
ATOM 692 C CA . LYS A 1 89 ? -2.101 -2.952 11.369 1.00 95.12 89 LYS A CA 1
ATOM 693 C C . LYS A 1 89 ? -2.576 -1.741 10.590 1.00 95.12 89 LYS A C 1
ATOM 695 O O . LYS A 1 89 ? -2.629 -1.748 9.358 1.00 95.12 89 LYS A O 1
ATOM 700 N N . ILE A 1 90 ? -2.839 -0.681 11.331 1.00 97.88 90 ILE A N 1
ATOM 701 C CA . ILE A 1 90 ? -3.149 0.625 10.776 1.00 97.88 90 ILE A CA 1
ATOM 702 C C . ILE A 1 90 ? -1.848 1.418 10.757 1.00 97.88 90 ILE A C 1
ATOM 704 O O . ILE A 1 90 ? -1.113 1.475 11.740 1.00 97.88 90 ILE A O 1
ATOM 708 N N . THR A 1 91 ? -1.497 1.952 9.597 1.00 98.19 91 THR A N 1
ATOM 709 C CA . THR A 1 91 ? -0.237 2.665 9.388 1.00 98.19 91 THR A CA 1
ATOM 710 C C . THR A 1 91 ? -0.536 4.038 8.825 1.00 98.19 91 THR A C 1
ATOM 712 O O . THR A 1 91 ? -1.325 4.173 7.892 1.00 98.19 91 THR A O 1
ATOM 715 N N . ASN A 1 92 ? 0.115 5.066 9.368 1.00 98.31 92 ASN A N 1
ATOM 716 C CA . ASN A 1 92 ? 0.050 6.400 8.790 1.00 98.31 92 ASN A CA 1
ATOM 717 C C . ASN A 1 92 ? 0.478 6.359 7.308 1.00 98.31 92 ASN A C 1
ATOM 719 O O . ASN A 1 92 ? 1.507 5.770 6.965 1.00 98.31 92 ASN A O 1
ATOM 723 N N . ALA A 1 93 ? -0.309 6.989 6.438 1.00 98.50 93 ALA A N 1
ATOM 724 C CA . ALA A 1 93 ? -0.151 6.912 4.992 1.00 98.50 93 ALA A CA 1
ATOM 725 C C . ALA A 1 93 ? 1.230 7.395 4.524 1.00 98.50 93 ALA A C 1
ATOM 727 O O . ALA A 1 93 ? 1.863 6.728 3.707 1.00 98.50 93 ALA A O 1
ATOM 728 N N . TYR A 1 94 ? 1.755 8.485 5.092 1.00 98.50 94 TYR A N 1
ATOM 729 C CA . TYR A 1 94 ? 3.099 8.967 4.763 1.00 98.50 94 TYR A CA 1
ATOM 730 C C . TYR A 1 94 ? 4.174 7.917 5.071 1.00 98.50 94 TYR A C 1
ATOM 732 O O . TYR A 1 94 ? 5.046 7.647 4.241 1.00 98.50 94 TYR A O 1
ATOM 740 N N . ASN A 1 95 ? 4.085 7.270 6.236 1.00 98.50 95 ASN A N 1
ATOM 741 C CA . ASN A 1 95 ? 5.027 6.224 6.641 1.00 98.50 95 ASN A CA 1
ATOM 742 C C . ASN A 1 95 ? 4.922 4.980 5.748 1.00 98.50 95 ASN A C 1
ATOM 744 O O . ASN A 1 95 ? 5.945 4.395 5.378 1.00 98.50 95 ASN A O 1
ATOM 748 N N . PHE A 1 96 ? 3.700 4.589 5.379 1.00 98.56 96 PHE A N 1
ATOM 749 C CA . PHE A 1 96 ? 3.457 3.510 4.424 1.00 98.56 96 PHE A CA 1
ATOM 750 C C . PHE A 1 96 ? 4.118 3.819 3.075 1.00 98.56 96 PHE A C 1
ATOM 752 O O . PHE A 1 96 ? 4.996 3.070 2.641 1.00 98.56 96 PHE A O 1
ATOM 759 N N . TYR A 1 97 ? 3.770 4.947 2.448 1.00 98.56 97 TYR A N 1
ATOM 760 C CA . TYR A 1 97 ? 4.277 5.303 1.123 1.00 98.56 97 TYR A CA 1
ATOM 761 C C . TYR A 1 97 ? 5.790 5.506 1.119 1.00 98.56 97 TYR A C 1
ATOM 763 O O . TYR A 1 97 ? 6.457 5.011 0.218 1.00 98.56 97 TYR A O 1
ATOM 771 N N . THR A 1 98 ? 6.361 6.122 2.158 1.00 98.56 98 THR A N 1
ATOM 772 C CA . THR A 1 98 ? 7.821 6.250 2.307 1.00 98.56 98 THR A CA 1
ATOM 773 C C . THR A 1 98 ? 8.511 4.887 2.238 1.00 98.56 98 THR A C 1
ATOM 775 O O . THR A 1 98 ? 9.467 4.692 1.487 1.00 98.56 98 THR A O 1
ATOM 778 N N . ARG A 1 99 ? 8.006 3.904 2.988 1.00 98.19 99 ARG A N 1
ATOM 779 C CA . ARG A 1 99 ? 8.582 2.558 3.010 1.00 98.19 99 ARG A CA 1
ATOM 780 C C . ARG A 1 99 ? 8.415 1.836 1.671 1.00 98.19 99 ARG A C 1
ATOM 782 O O . ARG A 1 99 ? 9.340 1.149 1.237 1.00 98.19 99 ARG A O 1
ATOM 789 N N . GLU A 1 100 ? 7.262 1.967 1.018 1.00 98.25 100 GLU A N 1
ATOM 790 C CA . GLU A 1 100 ? 7.008 1.309 -0.269 1.00 98.25 100 GLU A CA 1
ATOM 791 C C . GLU A 1 100 ? 7.764 1.975 -1.435 1.00 98.25 100 GLU A C 1
ATOM 793 O O . GLU A 1 100 ? 8.235 1.265 -2.326 1.00 98.25 100 GLU A O 1
ATOM 798 N N . VAL A 1 101 ? 8.006 3.293 -1.394 1.00 98.56 101 VAL A N 1
ATOM 799 C CA . VAL A 1 101 ? 8.933 3.999 -2.300 1.00 98.56 101 VAL A CA 1
ATOM 800 C C . VAL A 1 101 ? 10.334 3.400 -2.189 1.00 98.56 101 VAL A C 1
ATOM 802 O O . VAL A 1 101 ? 10.925 3.018 -3.199 1.00 98.56 101 VAL A O 1
ATOM 805 N N . GLU A 1 102 ? 10.861 3.251 -0.972 1.00 98.31 102 GLU A N 1
ATOM 806 C CA . GLU A 1 102 ? 12.209 2.710 -0.761 1.00 98.31 102 GLU A CA 1
ATOM 807 C C . GLU A 1 102 ? 12.337 1.246 -1.199 1.00 98.31 102 GLU A C 1
ATOM 809 O O . GLU A 1 102 ? 13.320 0.861 -1.839 1.00 98.31 102 GLU A O 1
ATOM 814 N N . LYS A 1 103 ? 11.324 0.415 -0.931 1.00 97.38 103 LYS A N 1
ATOM 815 C CA . LYS A 1 103 ? 11.281 -0.962 -1.450 1.00 97.38 103 LYS A CA 1
ATOM 816 C C . LYS A 1 103 ? 11.234 -0.993 -2.978 1.00 97.38 103 LYS A C 1
ATOM 818 O O . LYS A 1 103 ? 11.955 -1.778 -3.593 1.00 97.38 103 LYS A O 1
ATOM 823 N N . THR A 1 104 ? 10.429 -0.129 -3.591 1.00 97.50 104 THR A N 1
ATOM 824 C CA . THR A 1 104 ? 10.269 -0.082 -5.050 1.00 97.50 104 THR A CA 1
ATOM 825 C C . THR A 1 104 ? 11.545 0.403 -5.740 1.00 97.50 104 THR A C 1
ATOM 827 O O . THR A 1 104 ? 11.950 -0.186 -6.742 1.00 97.50 104 THR A O 1
ATOM 830 N N . LYS A 1 105 ? 12.257 1.388 -5.171 1.00 97.50 105 LYS A N 1
ATOM 831 C CA . LYS A 1 105 ? 13.598 1.792 -5.637 1.00 97.50 105 LYS A CA 1
ATOM 832 C C . LYS A 1 105 ? 14.571 0.612 -5.639 1.00 97.50 105 LYS A C 1
ATOM 834 O O . LYS A 1 105 ? 15.231 0.364 -6.647 1.00 97.50 105 LYS A O 1
ATOM 839 N N . LYS A 1 106 ? 14.632 -0.149 -4.539 1.00 96.38 106 LYS A N 1
ATOM 840 C CA . LYS A 1 106 ? 15.496 -1.340 -4.430 1.00 96.38 106 LYS A CA 1
ATOM 841 C C . LYS A 1 106 ? 15.145 -2.399 -5.476 1.00 96.38 106 LYS A C 1
ATOM 843 O O . LYS A 1 106 ? 16.043 -2.942 -6.118 1.00 96.38 106 LYS A O 1
ATOM 848 N N . LEU A 1 107 ? 13.853 -2.652 -5.691 1.00 94.19 107 LEU A N 1
ATOM 849 C CA . LEU A 1 107 ? 13.379 -3.574 -6.724 1.00 94.19 107 LEU A CA 1
ATOM 850 C C . LEU A 1 107 ? 13.803 -3.121 -8.130 1.00 94.19 107 LEU A C 1
ATOM 852 O O . LEU A 1 107 ? 14.293 -3.929 -8.919 1.00 94.19 107 LEU A O 1
ATOM 856 N N . LEU A 1 108 ? 13.656 -1.832 -8.438 1.00 94.00 108 LEU A N 1
ATOM 857 C CA . LEU A 1 108 ? 14.030 -1.275 -9.736 1.00 94.00 108 LEU A CA 1
ATOM 858 C C . LEU A 1 108 ? 15.536 -1.410 -10.008 1.00 94.00 108 LEU A C 1
ATOM 860 O O . LEU A 1 108 ? 15.926 -1.792 -11.115 1.00 94.00 108 LEU A O 1
ATOM 864 N N . VAL A 1 109 ? 16.380 -1.158 -9.002 1.00 92.94 109 VAL A N 1
ATOM 865 C CA . VAL A 1 109 ? 17.836 -1.372 -9.089 1.00 92.94 109 VAL A CA 1
ATOM 866 C C . VAL A 1 109 ? 18.148 -2.840 -9.373 1.00 92.94 109 VAL A C 1
ATOM 868 O O . VAL A 1 109 ? 18.877 -3.134 -10.321 1.00 92.94 109 VAL A O 1
ATOM 871 N N . PHE A 1 110 ? 17.550 -3.762 -8.615 1.00 91.69 110 PHE A N 1
ATOM 872 C CA . PHE A 1 110 ? 17.753 -5.201 -8.795 1.00 91.69 110 PHE A CA 1
ATOM 873 C C . PHE A 1 110 ? 17.396 -5.668 -10.214 1.00 91.69 110 PHE A C 1
ATOM 875 O O . PHE A 1 110 ? 18.179 -6.363 -10.864 1.00 91.69 110 PHE A O 1
ATOM 882 N N . ILE A 1 111 ? 16.239 -5.245 -10.732 1.00 88.88 111 ILE A N 1
ATOM 883 C CA . ILE A 1 111 ? 15.795 -5.583 -12.092 1.00 88.88 111 ILE A CA 1
ATOM 884 C C . ILE A 1 111 ? 16.756 -5.009 -13.137 1.00 88.88 111 ILE A C 1
ATOM 886 O O . ILE A 1 111 ? 17.081 -5.688 -14.114 1.00 88.88 111 ILE A O 1
ATOM 890 N N . SER A 1 112 ? 17.235 -3.782 -12.931 1.00 84.75 112 SER A N 1
ATOM 891 C CA . SER A 1 112 ? 18.168 -3.121 -13.848 1.00 84.75 112 SER A CA 1
ATOM 892 C C . SER A 1 112 ? 19.511 -3.857 -13.907 1.00 84.75 112 SER A C 1
ATOM 894 O O . SER A 1 112 ? 19.983 -4.169 -14.996 1.00 84.75 112 SER A O 1
ATOM 896 N N . GLN A 1 113 ? 20.076 -4.236 -12.756 1.00 85.94 113 GLN A N 1
ATOM 897 C CA . GLN A 1 113 ? 21.317 -5.018 -12.674 1.00 85.94 113 GLN A CA 1
ATOM 898 C C . GLN A 1 113 ? 21.181 -6.390 -13.342 1.00 85.94 113 GLN A C 1
ATOM 900 O O . GLN A 1 113 ? 22.036 -6.790 -14.129 1.00 85.94 113 GLN A O 1
ATOM 905 N N . LYS A 1 114 ? 20.075 -7.102 -13.090 1.00 77.44 114 LYS A N 1
ATOM 906 C CA . LYS A 1 114 ? 19.804 -8.389 -13.748 1.00 77.44 114 LYS A CA 1
ATOM 907 C C . LYS A 1 114 ? 19.641 -8.244 -15.259 1.00 77.44 114 LYS A C 1
ATOM 909 O O . LYS A 1 114 ? 20.075 -9.119 -15.994 1.00 77.44 114 LYS A O 1
ATOM 914 N N . THR A 1 115 ? 19.065 -7.140 -15.730 1.00 64.94 115 THR A N 1
ATOM 915 C CA . THR A 1 115 ? 18.927 -6.866 -17.167 1.00 64.94 115 THR A CA 1
ATOM 916 C C . THR A 1 115 ? 20.282 -6.556 -17.816 1.00 64.94 115 THR A C 1
ATOM 918 O O . THR A 1 115 ? 20.519 -7.000 -18.937 1.00 64.94 115 THR A O 1
ATOM 921 N N . CYS A 1 116 ? 21.189 -5.861 -17.118 1.00 58.62 116 CYS A N 1
ATOM 922 C CA . CYS A 1 116 ? 22.570 -5.672 -17.575 1.00 58.62 116 CYS A CA 1
ATOM 923 C C . CYS A 1 116 ? 23.337 -6.997 -17.644 1.00 58.62 116 CYS A C 1
ATOM 925 O O . CYS A 1 116 ? 23.988 -7.243 -18.645 1.00 58.62 116 CYS A O 1
ATOM 927 N N . ASN A 1 117 ? 23.194 -7.888 -16.660 1.00 60.03 117 ASN A N 1
ATOM 928 C CA . ASN A 1 117 ? 23.888 -9.185 -16.672 1.00 60.03 117 ASN A CA 1
ATOM 929 C C . ASN A 1 117 ? 23.363 -10.174 -17.731 1.00 60.03 117 ASN A C 1
ATOM 931 O O . ASN A 1 117 ? 24.036 -11.154 -18.017 1.00 60.03 117 ASN A O 1
ATOM 935 N N . ILE A 1 118 ? 22.163 -9.961 -18.285 1.00 57.75 118 ILE A N 1
ATOM 936 C CA . ILE A 1 118 ? 21.609 -10.795 -19.371 1.00 57.75 118 ILE A CA 1
ATOM 937 C C . ILE A 1 118 ? 22.015 -10.253 -20.752 1.00 57.75 118 ILE A C 1
ATOM 939 O O . ILE A 1 118 ? 22.145 -11.024 -21.696 1.00 57.75 118 ILE A O 1
ATOM 943 N N . ASN A 1 119 ? 22.211 -8.935 -20.874 1.00 54.12 119 ASN A N 1
ATOM 944 C CA . ASN A 1 119 ? 22.600 -8.275 -22.129 1.00 54.12 119 ASN A CA 1
ATOM 945 C C . ASN A 1 119 ? 24.102 -7.945 -22.203 1.00 54.12 119 ASN A C 1
ATOM 947 O O . ASN A 1 119 ? 24.555 -7.407 -23.209 1.00 54.12 119 ASN A O 1
ATOM 951 N N . GLY A 1 120 ? 24.842 -8.201 -21.127 1.00 47.56 120 GLY A N 1
ATOM 952 C CA . GLY A 1 120 ? 26.284 -8.067 -21.037 1.00 47.56 120 GLY A CA 1
ATOM 953 C C . GLY A 1 120 ? 26.923 -9.415 -21.311 1.00 47.56 120 GLY A C 1
ATOM 954 O O . GLY A 1 120 ? 26.777 -10.349 -20.524 1.00 47.56 120 GLY A O 1
ATOM 955 N N . GLU A 1 121 ? 27.613 -9.481 -22.442 1.00 48.94 121 GLU A N 1
ATOM 956 C CA . GLU A 1 121 ? 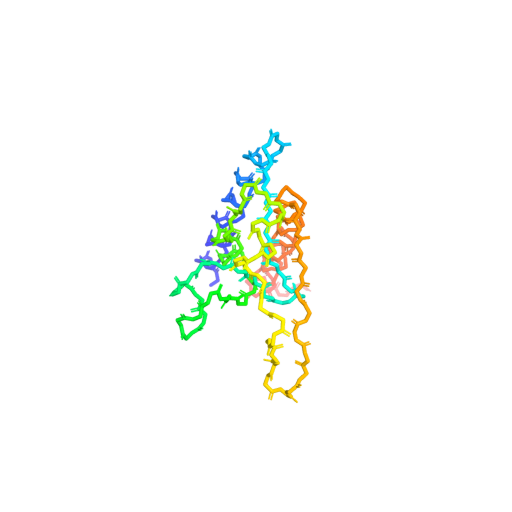28.737 -10.377 -22.665 1.00 48.94 121 GLU A CA 1
ATOM 957 C C . GLU A 1 121 ? 29.563 -10.496 -21.378 1.00 48.94 121 GLU A C 1
ATOM 959 O O . GLU A 1 121 ? 29.844 -9.499 -20.704 1.00 48.94 121 GLU A O 1
ATOM 964 N N . GLY A 1 122 ? 29.902 -11.733 -21.019 1.00 43.62 122 GLY A N 1
ATOM 965 C CA . GLY A 1 122 ? 30.895 -11.975 -19.988 1.00 43.62 122 GLY A CA 1
ATOM 966 C C . GLY A 1 122 ? 32.196 -11.276 -20.368 1.00 43.62 122 GLY A C 1
ATOM 967 O O . GLY A 1 122 ? 32.643 -11.379 -21.510 1.00 43.62 122 GLY A O 1
ATOM 968 N N . PHE A 1 123 ? 32.781 -10.584 -19.400 1.00 40.69 123 PHE A N 1
ATOM 969 C CA . PHE A 1 123 ? 34.222 -10.403 -19.348 1.00 40.69 123 PHE A CA 1
ATOM 970 C C . PHE A 1 123 ? 34.768 -11.407 -18.338 1.00 40.69 123 PHE A C 1
ATOM 972 O O . PHE A 1 123 ? 34.164 -11.506 -17.242 1.00 40.69 123 PHE A O 1
#

Foldseek 3Di:
DVVVLVVLVVLLVLLVVQLVVLVPAWKKWKAFPFKTQLQALPDDPRHRIHGDDSVSLSRTDIDRDPVCCVVPVDDQCDADPVRHTGDMDMDTSNVSSVVSSVVSVVVSVVVVVVVCVVVDDDD

pLDDT: mean 89.89, std 12.06, range [40.69, 98.62]

Organism: NCBI:txid76122

Sequence (123 aa):
MKALQKRISDDLRHLQNLQETYRNKAGWIVESANHVNVGDGNGLNGTAFAVKSPMTCCNAMVWESEKEAEKQGVDYYLIDGKGEPIYMKITNAYNFYTREVEKTKKLLVFISQKTCNINGEGF

Secondary structure (DSSP, 8-state):
-HHHHHHHHHHHHHHHHHHHHHSSS--EEEE-SSEEE--TTSSGGGSSEEE--HHHHHT---BSSHHHHHHHH--TT-B-TTS-B---EEEEHHHHHHHHHHHHHHHHHHHHHHHHHHHS---